Protein AF-A0A455UAI4-F1 (afdb_monomer_lite)

Sequence (162 aa):
MTAEPEFNENDAVVGQTVATFTASDEEDGVLTAGDGDVTFTPGTNDDGYYAFDGENVVLTQDGIDAINAGTELPPVSLTATDSAGLTADDSDTPSYVAQNDGPTIDVTAEPEFNENDAVVGQTVATFTASDEEDGVLTAGAGQVTFTPAATVTAITPSTART

Radius of gyration: 28.48 Å; chains: 1; bounding box: 74×32×87 Å

pLDDT: mean 89.89, std 13.19, range [41.56, 98.56]

Structure (mmCIF, N/CA/C/O backbone):
data_AF-A0A455UAI4-F1
#
_entry.id   AF-A0A455UAI4-F1
#
loop_
_atom_site.group_PDB
_atom_site.id
_atom_site.type_symbol
_atom_site.label_atom_id
_atom_site.label_alt_id
_atom_site.label_comp_id
_atom_site.label_asym_id
_atom_site.label_entity_id
_atom_site.label_seq_id
_atom_site.pdbx_PDB_ins_code
_a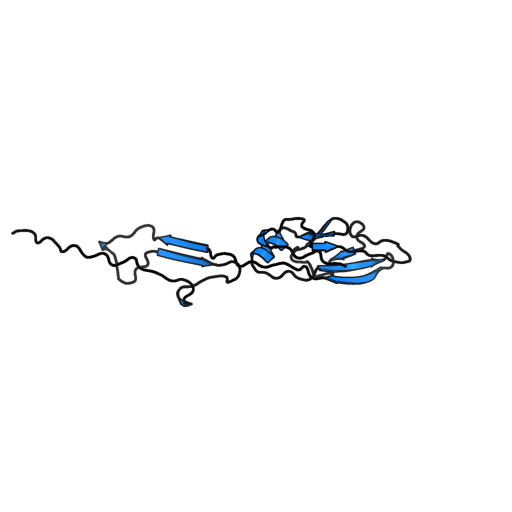tom_site.Cartn_x
_atom_site.Cartn_y
_atom_site.Cartn_z
_atom_site.occupancy
_atom_site.B_iso_or_equiv
_atom_site.auth_seq_id
_atom_site.auth_comp_id
_atom_site.auth_asym_id
_atom_site.auth_atom_id
_atom_site.pdbx_PDB_model_num
ATOM 1 N N . MET A 1 1 ? 9.894 10.307 -13.019 1.00 87.88 1 MET A N 1
ATOM 2 C CA . MET A 1 1 ? 8.694 9.643 -12.483 1.00 87.88 1 MET A CA 1
ATOM 3 C C . MET A 1 1 ? 7.647 10.704 -12.173 1.00 87.88 1 MET A C 1
ATOM 5 O O . MET A 1 1 ? 7.994 11.880 -12.088 1.00 87.88 1 MET A O 1
ATOM 9 N N . THR A 1 2 ? 6.370 10.345 -12.096 1.00 86.56 2 THR A N 1
ATOM 10 C CA . THR A 1 2 ? 5.304 11.278 -11.707 1.00 86.56 2 THR A CA 1
ATOM 11 C C . THR A 1 2 ? 4.250 10.544 -10.892 1.00 86.56 2 THR A C 1
ATOM 13 O O . THR A 1 2 ? 3.678 9.573 -11.381 1.00 86.56 2 THR A O 1
ATOM 16 N N . ALA A 1 3 ? 4.000 10.997 -9.665 1.00 81.81 3 ALA A N 1
ATOM 17 C CA . ALA A 1 3 ? 2.877 10.545 -8.855 1.00 81.81 3 ALA A CA 1
ATOM 18 C C . ALA A 1 3 ? 1.532 10.946 -9.488 1.00 81.81 3 ALA A C 1
ATOM 20 O O . ALA A 1 3 ? 1.376 12.038 -10.044 1.00 81.81 3 ALA A O 1
ATOM 21 N N . GLU A 1 4 ? 0.557 10.047 -9.387 1.00 86.25 4 GLU A N 1
ATOM 22 C CA . GLU A 1 4 ? -0.830 10.298 -9.778 1.00 86.25 4 GLU A CA 1
ATOM 23 C C . GLU A 1 4 ? -1.541 11.207 -8.753 1.00 86.25 4 GLU A C 1
ATOM 25 O O . GLU A 1 4 ? -1.037 11.408 -7.642 1.00 86.25 4 GLU A O 1
ATOM 30 N N . PRO A 1 5 ? -2.691 11.816 -9.108 1.00 81.81 5 PRO A N 1
ATOM 31 C CA . PRO A 1 5 ? -3.433 12.665 -8.188 1.00 81.81 5 PRO A CA 1
ATOM 32 C C . PRO A 1 5 ? -3.831 11.929 -6.907 1.00 81.81 5 PRO A C 1
ATOM 34 O O . PRO A 1 5 ? -4.023 10.715 -6.885 1.00 81.81 5 PRO A O 1
ATOM 37 N N . GLU A 1 6 ? -4.008 12.723 -5.855 1.00 89.19 6 GLU A N 1
ATOM 38 C CA . GLU A 1 6 ? -4.427 12.260 -4.538 1.00 89.19 6 GLU A CA 1
ATOM 39 C C . GLU A 1 6 ? -5.718 11.422 -4.605 1.00 89.19 6 GLU A C 1
ATOM 41 O O . GLU A 1 6 ? -6.703 11.831 -5.229 1.00 89.19 6 GLU A O 1
ATOM 46 N N . PHE A 1 7 ? -5.713 10.260 -3.945 1.00 89.62 7 PHE A N 1
ATOM 47 C CA . PHE A 1 7 ? -6.871 9.368 -3.812 1.00 89.62 7 PHE A CA 1
ATOM 48 C C . PHE A 1 7 ? -7.347 9.282 -2.353 1.00 89.62 7 PHE A C 1
ATOM 50 O O . PHE A 1 7 ? -6.638 9.679 -1.433 1.00 89.62 7 PHE A O 1
ATOM 57 N N . ASN A 1 8 ? -8.570 8.800 -2.129 1.00 91.00 8 ASN A N 1
ATOM 58 C CA . ASN A 1 8 ? -9.104 8.540 -0.790 1.00 91.00 8 ASN A CA 1
ATOM 59 C C . ASN A 1 8 ? -8.828 7.078 -0.414 1.00 91.00 8 ASN A C 1
ATOM 61 O O . ASN A 1 8 ? -9.096 6.203 -1.237 1.00 91.00 8 ASN A O 1
ATOM 65 N N . GLU A 1 9 ? -8.323 6.804 0.792 1.00 90.19 9 GLU A N 1
ATOM 66 C CA . GLU A 1 9 ? -8.020 5.427 1.221 1.00 90.19 9 GLU A CA 1
ATOM 67 C C . GLU A 1 9 ? -9.246 4.501 1.163 1.00 90.19 9 GLU A C 1
ATOM 69 O O . GLU A 1 9 ? -9.150 3.382 0.666 1.00 90.19 9 GLU A O 1
ATOM 74 N N . ASN A 1 10 ? -10.426 5.015 1.525 1.00 90.19 10 ASN A N 1
ATOM 75 C CA . ASN A 1 10 ? -11.680 4.261 1.540 1.00 90.19 10 ASN A CA 1
ATOM 76 C C . ASN A 1 10 ? -12.202 3.941 0.125 1.00 90.19 10 ASN A C 1
ATOM 78 O O . ASN A 1 10 ? -13.069 3.083 -0.045 1.00 90.19 10 ASN A O 1
ATOM 82 N N . ASP A 1 11 ? -11.670 4.621 -0.894 1.00 92.44 11 ASP A N 1
ATOM 83 C CA . ASP A 1 11 ? -11.966 4.375 -2.307 1.00 92.44 11 ASP A CA 1
ATOM 84 C C . ASP A 1 11 ? -10.827 3.615 -3.017 1.00 92.44 11 ASP A C 1
ATOM 86 O O . ASP A 1 11 ? -10.922 3.350 -4.220 1.00 92.44 11 ASP A O 1
ATOM 90 N N . ALA A 1 12 ? -9.742 3.274 -2.311 1.00 94.12 12 ALA A N 1
ATOM 91 C CA . ALA A 1 12 ? -8.600 2.590 -2.900 1.00 94.12 12 ALA A CA 1
ATOM 92 C C . ALA A 1 12 ? -8.981 1.177 -3.367 1.00 94.12 12 ALA A C 1
ATOM 94 O O . ALA A 1 12 ? -9.685 0.423 -2.694 1.00 94.12 12 ALA A O 1
ATOM 95 N N . VAL A 1 13 ? -8.494 0.799 -4.549 1.00 95.94 13 VAL A N 1
ATOM 96 C CA . VAL A 1 13 ? -8.774 -0.500 -5.169 1.00 95.94 13 VAL A CA 1
ATOM 97 C C . VAL A 1 13 ? -7.505 -1.114 -5.738 1.00 95.94 13 VAL A C 1
ATOM 99 O O . VAL A 1 13 ? -6.588 -0.408 -6.157 1.00 95.94 13 VAL A O 1
ATOM 102 N N . VAL A 1 14 ? -7.449 -2.448 -5.778 1.00 97.62 14 VAL A N 1
ATOM 103 C CA . VAL A 1 14 ? -6.302 -3.161 -6.358 1.00 97.62 14 VAL A CA 1
ATOM 104 C C . VAL A 1 14 ? -6.154 -2.763 -7.823 1.00 97.62 14 VAL A C 1
ATOM 106 O O . VAL A 1 14 ? -7.130 -2.773 -8.575 1.00 97.62 14 VAL A O 1
ATOM 109 N N . GLY A 1 15 ? -4.929 -2.435 -8.232 1.00 96.69 15 GLY A N 1
ATOM 110 C CA . GLY A 1 15 ? -4.647 -1.944 -9.578 1.00 96.69 15 GLY A CA 1
ATOM 111 C C . GLY A 1 15 ? -4.839 -0.434 -9.748 1.00 96.69 15 GLY A C 1
ATOM 112 O O . GLY A 1 15 ? -4.686 0.063 -10.859 1.00 96.69 15 GLY A O 1
ATOM 113 N N . GLN A 1 16 ? -5.156 0.312 -8.684 1.00 96.62 16 GLN A N 1
ATOM 114 C CA . GLN A 1 16 ? -5.174 1.774 -8.721 1.00 96.62 16 GLN A CA 1
ATOM 115 C C . GLN A 1 16 ? -3.778 2.305 -9.056 1.00 96.62 16 GLN A C 1
ATOM 117 O O . GLN A 1 16 ? -2.832 2.064 -8.307 1.00 96.62 16 GLN A O 1
ATOM 122 N N . THR A 1 17 ? -3.651 3.052 -10.153 1.00 96.19 17 THR A N 1
ATOM 123 C CA . THR A 1 17 ? -2.395 3.720 -10.509 1.00 96.19 17 THR A CA 1
ATOM 124 C C . THR A 1 17 ? -2.070 4.809 -9.497 1.00 96.19 17 THR A C 1
ATOM 126 O O . THR A 1 17 ? -2.918 5.655 -9.206 1.00 96.19 17 THR A O 1
ATOM 129 N N . VAL A 1 18 ? -0.840 4.776 -8.987 1.00 95.62 18 VAL A N 1
ATOM 130 C CA . VAL A 1 18 ? -0.297 5.738 -8.015 1.00 95.62 18 VAL A CA 1
ATOM 131 C C . VAL A 1 18 ? 0.921 6.491 -8.537 1.00 95.62 18 VAL A C 1
ATOM 133 O O . VAL A 1 18 ? 1.239 7.565 -8.032 1.00 95.62 18 VAL A O 1
ATOM 136 N N . ALA A 1 19 ? 1.588 5.966 -9.565 1.00 95.81 19 ALA A N 1
ATOM 137 C CA . ALA A 1 19 ? 2.632 6.680 -10.283 1.00 95.81 19 ALA A CA 1
ATOM 138 C C . ALA A 1 19 ? 2.771 6.172 -11.720 1.00 95.81 19 ALA A C 1
ATOM 140 O O . ALA A 1 19 ? 2.400 5.043 -12.042 1.00 95.81 19 ALA A O 1
ATOM 141 N N . THR A 1 20 ? 3.378 6.995 -12.567 1.00 96.19 20 THR A N 1
ATOM 142 C CA . THR A 1 20 ? 3.834 6.627 -13.909 1.00 96.19 20 THR A CA 1
ATOM 143 C C . THR A 1 20 ? 5.314 6.947 -14.075 1.00 96.19 20 THR A C 1
ATOM 145 O O . THR A 1 20 ? 5.872 7.826 -13.404 1.00 96.19 20 THR A O 1
ATOM 148 N N . PHE A 1 21 ? 5.986 6.224 -14.967 1.00 97.06 21 PHE A N 1
ATOM 149 C CA . PHE A 1 21 ? 7.397 6.458 -15.249 1.00 97.06 21 PHE A CA 1
ATOM 150 C C . PHE A 1 21 ? 7.716 6.393 -16.741 1.00 97.06 21 PHE A C 1
ATOM 152 O O . PHE A 1 21 ? 6.976 5.857 -17.558 1.00 97.06 21 PHE A O 1
ATOM 159 N N . THR A 1 22 ? 8.865 6.965 -17.084 1.00 97.31 22 THR A N 1
ATOM 160 C CA . THR A 1 22 ? 9.508 6.820 -18.388 1.00 97.31 22 THR A CA 1
ATOM 161 C C . THR A 1 22 ? 10.995 6.659 -18.139 1.00 97.31 22 THR A C 1
ATOM 163 O O . THR A 1 22 ? 11.551 7.418 -17.343 1.00 97.31 22 THR A O 1
ATOM 166 N N . ALA A 1 23 ? 11.638 5.731 -18.834 1.00 97.25 23 ALA A N 1
ATOM 167 C CA . ALA A 1 23 ? 13.080 5.554 -18.788 1.00 97.25 23 ALA A CA 1
ATOM 168 C C . ALA A 1 23 ? 13.616 5.389 -20.210 1.00 97.25 23 ALA A C 1
ATOM 170 O O . ALA A 1 23 ? 12.966 4.794 -21.074 1.00 97.25 23 ALA A O 1
ATOM 171 N N . SER A 1 24 ? 14.783 5.968 -20.466 1.00 97.50 24 SER A N 1
ATOM 172 C CA . SER A 1 24 ? 15.437 5.858 -21.761 1.00 97.50 24 SER A CA 1
ATOM 173 C C . SER A 1 24 ? 16.935 6.055 -21.645 1.00 97.50 24 SER A C 1
ATOM 175 O O . SER A 1 24 ? 17.382 6.856 -20.824 1.00 97.50 24 SER A O 1
ATOM 177 N N . ASP A 1 25 ? 17.657 5.418 -22.550 1.00 98.25 25 ASP A N 1
ATOM 178 C CA . ASP A 1 25 ? 19.087 5.575 -22.757 1.00 98.25 25 ASP A CA 1
ATOM 179 C C . ASP A 1 25 ? 19.386 5.904 -24.237 1.00 98.25 25 ASP A C 1
ATOM 181 O O . ASP A 1 25 ? 18.597 5.569 -25.127 1.00 98.25 25 ASP A O 1
ATOM 185 N N . GLU A 1 26 ? 20.483 6.620 -24.520 1.00 97.25 26 GLU A N 1
ATOM 186 C CA . GLU A 1 26 ? 20.825 7.041 -25.891 1.00 97.25 26 GLU A CA 1
ATOM 187 C C . GLU A 1 26 ? 21.188 5.852 -26.799 1.00 97.25 26 GLU A C 1
ATOM 189 O O . GLU A 1 26 ? 20.906 5.895 -28.004 1.00 97.25 26 GLU A O 1
ATOM 194 N N . GLU A 1 27 ? 21.770 4.789 -26.239 1.00 97.62 27 GLU A N 1
ATOM 195 C CA . GLU A 1 27 ? 22.191 3.590 -26.958 1.00 97.62 27 GLU A CA 1
ATOM 196 C C . GLU A 1 27 ? 21.098 2.514 -27.022 1.00 97.62 27 GLU A C 1
ATOM 198 O O . GLU A 1 27 ? 20.977 1.838 -28.051 1.00 97.62 27 GLU A O 1
ATOM 203 N N . ASP A 1 28 ? 20.287 2.380 -25.969 1.00 96.81 28 ASP A N 1
ATOM 204 C CA . ASP A 1 28 ? 19.265 1.325 -25.866 1.00 96.81 28 ASP A CA 1
ATOM 205 C C . ASP A 1 28 ? 17.845 1.789 -26.236 1.00 96.81 28 ASP A C 1
ATOM 207 O O . ASP A 1 28 ? 16.977 0.979 -26.573 1.00 96.81 28 ASP A O 1
ATOM 211 N N . GLY A 1 29 ? 17.592 3.099 -26.258 1.00 96.88 29 GLY A N 1
ATOM 212 C CA . GLY A 1 29 ? 16.267 3.647 -26.523 1.00 96.88 29 GLY A CA 1
ATOM 213 C C . GLY A 1 29 ? 15.380 3.625 -25.279 1.00 96.88 29 GLY A C 1
ATOM 214 O O . GLY A 1 29 ? 15.779 4.121 -24.236 1.00 96.88 29 GLY A O 1
ATOM 215 N N . VAL A 1 30 ? 14.137 3.146 -25.393 1.00 97.69 30 VAL A N 1
ATOM 216 C CA . VAL A 1 30 ? 13.185 3.117 -24.263 1.00 97.69 30 VAL A CA 1
ATOM 217 C C . VAL A 1 30 ? 13.454 1.889 -23.401 1.00 97.69 30 VAL A C 1
ATOM 219 O O . VAL A 1 30 ? 13.476 0.782 -23.927 1.00 97.69 30 VAL A O 1
ATOM 222 N N . LEU A 1 31 ? 13.586 2.099 -22.093 1.00 97.94 31 LEU A N 1
ATOM 223 C CA . LEU A 1 31 ? 13.756 1.050 -21.090 1.00 97.94 31 LEU A CA 1
ATOM 224 C C . LEU A 1 31 ? 12.404 0.765 -20.426 1.00 97.94 31 LEU A C 1
ATOM 226 O O . LEU A 1 31 ? 11.709 1.706 -20.025 1.00 97.94 31 LEU A O 1
ATOM 230 N N . THR A 1 32 ? 12.019 -0.509 -20.304 1.00 97.94 32 THR A N 1
ATOM 231 C CA . THR A 1 32 ? 10.689 -0.892 -19.792 1.00 97.94 32 THR A CA 1
ATOM 232 C C . THR A 1 32 ? 10.767 -1.825 -18.585 1.00 97.94 32 THR A C 1
ATOM 234 O O . THR A 1 32 ? 11.728 -2.571 -18.398 1.00 97.94 32 THR A O 1
ATOM 237 N N . ALA A 1 33 ? 9.717 -1.826 -17.758 1.00 97.44 33 ALA A N 1
ATOM 238 C CA . ALA A 1 33 ? 9.583 -2.832 -16.702 1.00 97.44 33 ALA A CA 1
ATOM 239 C C . ALA A 1 33 ? 9.304 -4.235 -17.273 1.00 97.44 33 ALA A C 1
ATOM 241 O O . ALA A 1 33 ? 9.708 -5.236 -16.686 1.00 97.44 33 ALA A O 1
ATOM 242 N N . GLY A 1 34 ? 8.635 -4.319 -18.431 1.00 96.88 34 GLY A N 1
ATOM 243 C CA . GLY A 1 34 ? 8.311 -5.589 -19.088 1.00 96.88 34 GLY A CA 1
ATOM 244 C C . GLY A 1 34 ? 9.542 -6.346 -19.593 1.00 96.88 34 GLY A C 1
ATOM 245 O O . GLY A 1 34 ? 9.562 -7.576 -19.538 1.00 96.88 34 GLY A O 1
ATOM 246 N N . ASP A 1 35 ? 10.568 -5.614 -20.029 1.00 96.81 35 ASP A N 1
ATOM 247 C CA . ASP A 1 35 ? 11.852 -6.170 -20.469 1.00 96.81 35 ASP A CA 1
ATOM 248 C C . ASP A 1 35 ? 12.835 -6.390 -19.301 1.00 96.81 35 ASP A C 1
ATOM 250 O O . ASP A 1 35 ? 13.844 -7.079 -19.451 1.00 96.81 35 ASP A O 1
ATOM 254 N N . GLY A 1 36 ? 12.496 -5.894 -18.105 1.00 96.94 36 GLY A N 1
ATOM 255 C CA . GLY A 1 36 ? 13.306 -6.019 -16.892 1.00 96.94 36 GLY A CA 1
ATOM 256 C C . GLY A 1 36 ? 14.383 -4.943 -16.739 1.00 96.94 36 GLY A C 1
ATOM 257 O O . GLY A 1 36 ? 15.194 -5.042 -15.820 1.00 96.94 36 GLY A O 1
ATOM 258 N N . ASP A 1 37 ? 14.376 -3.922 -17.597 1.00 98.00 37 ASP A N 1
ATOM 259 C CA . ASP A 1 37 ? 15.319 -2.803 -17.541 1.00 98.00 37 ASP A CA 1
ATOM 260 C C . ASP A 1 37 ? 14.991 -1.856 -16.383 1.00 98.00 37 ASP A C 1
ATOM 262 O O . ASP A 1 37 ? 15.883 -1.236 -15.812 1.00 98.00 37 ASP A O 1
ATOM 266 N N . VAL A 1 38 ? 13.709 -1.745 -16.017 1.00 98.38 38 VAL A N 1
ATOM 267 C CA . VAL A 1 38 ? 13.242 -0.949 -14.875 1.00 98.38 38 VAL A CA 1
ATOM 268 C C . VAL A 1 38 ? 12.697 -1.865 -13.788 1.00 98.38 38 VAL A C 1
ATOM 270 O O . VAL A 1 38 ? 11.766 -2.637 -14.013 1.00 98.38 38 VAL A O 1
ATOM 273 N N . THR A 1 39 ? 13.245 -1.753 -12.582 1.00 98.44 39 THR A N 1
ATOM 274 C CA . THR A 1 39 ? 12.821 -2.528 -11.411 1.00 98.44 39 THR A CA 1
ATOM 275 C C . THR A 1 39 ? 12.526 -1.614 -10.232 1.00 98.44 39 THR A C 1
ATOM 277 O O . THR A 1 39 ? 13.011 -0.486 -10.181 1.00 98.44 39 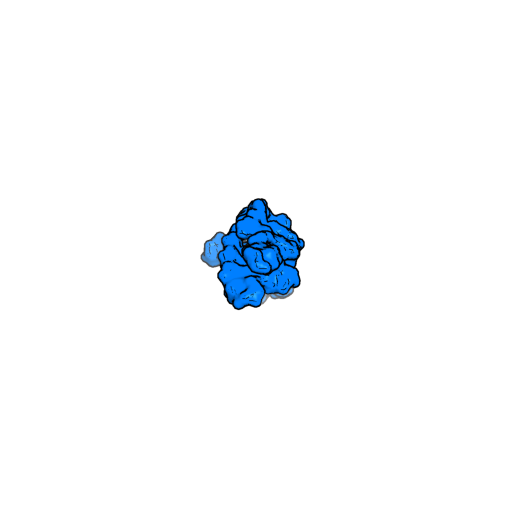THR A O 1
ATOM 280 N N . PHE A 1 40 ? 11.796 -2.105 -9.228 1.00 98.44 40 PHE A N 1
ATOM 281 C CA . PHE A 1 40 ? 11.824 -1.454 -7.918 1.00 98.44 40 PHE A CA 1
ATOM 282 C C . PHE A 1 40 ? 13.257 -1.457 -7.381 1.00 98.44 40 PHE A C 1
ATOM 284 O O . PHE A 1 40 ? 13.965 -2.464 -7.497 1.00 98.44 40 PHE A O 1
ATOM 291 N N . THR A 1 41 ? 13.690 -0.342 -6.799 1.00 98.25 41 THR A N 1
ATOM 292 C CA . THR A 1 41 ? 15.004 -0.258 -6.161 1.00 98.25 41 THR A CA 1
ATOM 293 C C . THR A 1 41 ? 15.080 -1.307 -5.040 1.00 98.25 41 THR A C 1
ATOM 295 O O . THR A 1 41 ? 14.133 -1.418 -4.250 1.00 98.25 41 THR A O 1
ATOM 298 N N . PRO A 1 42 ? 16.165 -2.097 -4.926 1.00 97.69 42 PRO A N 1
ATOM 299 C CA . PRO A 1 42 ? 16.246 -3.171 -3.936 1.00 97.69 42 PRO A CA 1
ATOM 300 C C . PRO A 1 42 ? 15.954 -2.695 -2.506 1.00 97.69 42 PRO A C 1
ATOM 302 O O . PRO A 1 42 ? 16.546 -1.719 -2.046 1.00 97.69 42 PRO A O 1
ATOM 305 N N . GLY A 1 43 ? 15.063 -3.393 -1.794 1.00 97.50 43 GLY A N 1
ATOM 306 C CA . GLY A 1 43 ? 14.696 -3.067 -0.413 1.00 97.50 43 GLY A CA 1
ATOM 307 C C . GLY A 1 43 ? 13.616 -1.993 -0.252 1.00 97.50 43 GLY A C 1
ATOM 308 O O . GLY A 1 43 ? 13.271 -1.660 0.877 1.00 97.50 43 GLY A O 1
ATOM 309 N N . THR A 1 44 ? 13.095 -1.421 -1.344 1.00 97.31 44 THR A N 1
ATOM 310 C CA . THR A 1 44 ? 12.112 -0.316 -1.275 1.00 97.31 44 THR A CA 1
ATOM 311 C C . THR A 1 44 ? 10.658 -0.758 -1.431 1.00 97.31 44 THR A C 1
ATOM 313 O O . THR A 1 44 ? 9.752 0.012 -1.133 1.00 97.31 44 THR A O 1
ATOM 316 N N . ASN A 1 45 ? 10.427 -2.002 -1.856 1.00 97.75 45 ASN A N 1
ATOM 317 C CA . ASN A 1 45 ? 9.095 -2.586 -2.036 1.00 97.75 45 ASN A CA 1
ATOM 318 C C . ASN A 1 45 ? 9.059 -4.053 -1.557 1.00 97.75 45 ASN A C 1
ATOM 320 O O . ASN A 1 45 ? 8.384 -4.893 -2.146 1.00 97.75 45 ASN A O 1
ATOM 324 N N . ASP A 1 46 ? 9.829 -4.382 -0.514 1.00 97.69 46 ASP A N 1
ATOM 325 C CA . ASP A 1 46 ? 9.910 -5.749 0.031 1.00 97.69 46 ASP A CA 1
ATOM 326 C C . ASP A 1 46 ? 8.575 -6.207 0.647 1.00 97.69 46 ASP A C 1
ATOM 328 O O . ASP A 1 46 ? 8.253 -7.394 0.597 1.00 97.69 46 ASP A O 1
ATOM 332 N N . ASP A 1 47 ? 7.789 -5.258 1.168 1.00 97.56 47 ASP A N 1
ATOM 333 C CA . ASP A 1 47 ? 6.440 -5.487 1.701 1.00 97.56 47 ASP A CA 1
ATOM 334 C C . ASP A 1 47 ? 5.383 -5.668 0.593 1.00 97.56 47 ASP A C 1
ATOM 336 O O . ASP A 1 47 ? 4.261 -6.076 0.871 1.00 97.56 47 ASP A O 1
ATOM 340 N N . GLY A 1 48 ? 5.729 -5.388 -0.671 1.00 97.88 48 GLY A N 1
ATOM 341 C CA . GLY A 1 48 ? 4.865 -5.665 -1.818 1.00 97.88 48 GLY A CA 1
ATOM 342 C C . GLY A 1 48 ? 3.691 -4.704 -2.013 1.00 97.88 48 GLY A C 1
ATOM 343 O O . GLY A 1 48 ? 2.732 -5.076 -2.685 1.00 97.88 48 GLY A O 1
ATOM 344 N N . TYR A 1 49 ? 3.746 -3.475 -1.490 1.00 98.06 49 TYR A N 1
ATOM 345 C CA . TYR A 1 49 ? 2.672 -2.475 -1.630 1.00 98.06 49 TYR A CA 1
ATOM 346 C C . TYR A 1 49 ? 2.389 -2.057 -3.078 1.00 98.06 49 TYR A C 1
ATOM 348 O O . TYR A 1 49 ? 1.279 -1.628 -3.405 1.00 98.06 49 TYR A O 1
ATOM 356 N N . TYR A 1 50 ? 3.386 -2.202 -3.950 1.00 98.25 50 TYR A N 1
ATOM 357 C CA . TYR A 1 50 ? 3.323 -1.762 -5.337 1.00 98.25 50 TYR A CA 1
ATOM 358 C C . TYR A 1 50 ? 3.582 -2.890 -6.331 1.00 98.25 50 TYR A C 1
ATOM 360 O O . TYR A 1 50 ? 4.372 -3.803 -6.080 1.00 98.25 50 TYR A O 1
ATOM 368 N N . ALA A 1 51 ? 2.971 -2.782 -7.508 1.00 98.38 51 ALA A N 1
ATOM 369 C CA . ALA A 1 51 ? 3.239 -3.637 -8.659 1.00 98.38 51 ALA A CA 1
ATOM 370 C C . ALA A 1 51 ? 3.353 -2.808 -9.945 1.00 98.38 51 ALA A C 1
ATOM 372 O O . ALA A 1 51 ? 2.850 -1.688 -10.017 1.00 98.38 51 ALA A O 1
ATOM 373 N N . PHE A 1 52 ? 4.000 -3.368 -10.967 1.00 98.38 52 PHE A N 1
ATOM 374 C CA . PHE A 1 52 ? 4.001 -2.784 -12.308 1.00 98.38 52 PHE A CA 1
ATOM 375 C C . PHE A 1 52 ? 2.759 -3.214 -13.097 1.00 98.38 52 PHE A C 1
ATOM 377 O O . PHE A 1 52 ? 2.405 -4.394 -13.102 1.00 98.38 52 PHE A O 1
ATOM 384 N N . ASP A 1 53 ? 2.158 -2.270 -13.821 1.00 98.00 53 ASP A N 1
ATOM 385 C CA . ASP A 1 53 ? 1.172 -2.505 -14.882 1.00 98.00 53 ASP A CA 1
ATOM 386 C C . ASP A 1 53 ? 1.601 -1.731 -16.139 1.00 98.00 53 ASP A C 1
ATOM 388 O O . ASP A 1 53 ? 1.208 -0.584 -16.371 1.00 98.00 53 ASP A O 1
ATOM 392 N N . GLY A 1 54 ? 2.516 -2.333 -16.907 1.00 96.62 54 GLY A N 1
ATOM 393 C CA . GLY A 1 54 ? 3.270 -1.624 -17.945 1.00 96.62 54 GLY A CA 1
ATOM 394 C C . GLY A 1 54 ? 4.178 -0.556 -17.329 1.00 96.62 54 GLY A C 1
ATOM 395 O O . GLY A 1 54 ? 4.922 -0.837 -16.391 1.00 96.62 54 GLY A O 1
ATOM 396 N N . GLU A 1 55 ? 4.096 0.673 -17.838 1.00 96.00 55 GLU A N 1
ATOM 397 C CA . GLU A 1 55 ? 4.821 1.847 -17.326 1.00 96.00 55 GLU A CA 1
ATOM 398 C C . GLU A 1 55 ? 4.092 2.570 -16.174 1.00 96.00 55 GLU A C 1
ATOM 400 O O . GLU A 1 55 ? 4.476 3.667 -15.753 1.00 96.00 55 GLU A O 1
ATOM 405 N N . ASN A 1 56 ? 3.032 1.950 -15.651 1.00 97.19 56 ASN A N 1
ATOM 406 C CA . ASN A 1 56 ? 2.335 2.391 -14.452 1.00 97.19 56 ASN A CA 1
ATOM 407 C C . ASN A 1 56 ? 2.824 1.606 -13.233 1.00 97.19 56 ASN A C 1
ATOM 409 O O . ASN A 1 56 ? 3.135 0.416 -13.316 1.00 97.19 56 ASN A O 1
ATOM 413 N N . VAL A 1 57 ? 2.801 2.263 -12.080 1.00 97.94 57 VAL A N 1
ATOM 414 C CA . VAL A 1 57 ? 2.915 1.629 -10.769 1.00 97.94 57 VAL A CA 1
ATOM 415 C C . VAL A 1 57 ? 1.550 1.681 -10.103 1.00 97.94 57 VAL A C 1
ATOM 417 O O . VAL A 1 57 ? 0.942 2.750 -9.996 1.00 97.94 57 VAL A O 1
ATOM 420 N N . VAL A 1 58 ? 1.064 0.520 -9.675 1.00 97.69 58 VAL A N 1
ATOM 421 C CA . VAL A 1 58 ? -0.278 0.336 -9.120 1.00 97.69 58 VAL A CA 1
ATOM 422 C C . VAL A 1 58 ? -0.232 -0.207 -7.695 1.00 97.69 58 VAL A C 1
ATOM 424 O O . VAL A 1 58 ? 0.712 -0.908 -7.327 1.00 97.69 58 VAL A O 1
ATOM 427 N N . LEU A 1 59 ? -1.269 0.084 -6.907 1.00 97.50 59 LEU A N 1
ATOM 428 C CA . LEU A 1 59 ? -1.454 -0.501 -5.577 1.00 97.50 59 LEU A CA 1
ATOM 429 C C . LEU A 1 59 ? -1.798 -1.988 -5.653 1.00 97.50 59 LEU A C 1
ATOM 431 O O . LEU A 1 59 ? -2.633 -2.421 -6.457 1.00 97.50 59 LEU A O 1
ATOM 435 N N . THR A 1 60 ? -1.184 -2.759 -4.763 1.00 98.38 60 THR A N 1
ATOM 436 C CA . THR A 1 60 ? -1.544 -4.152 -4.491 1.00 98.38 60 THR A CA 1
ATOM 437 C C . THR A 1 60 ? -2.575 -4.237 -3.364 1.00 98.38 60 THR A C 1
ATOM 439 O O . THR A 1 60 ? -2.965 -3.226 -2.782 1.00 98.38 60 THR A O 1
ATOM 442 N N . GLN A 1 61 ? -3.019 -5.454 -3.039 1.00 98.06 61 GLN A N 1
ATOM 443 C CA . GLN A 1 61 ? -3.851 -5.662 -1.854 1.00 98.06 61 GLN A CA 1
ATOM 444 C C . GLN A 1 61 ? -3.093 -5.304 -0.569 1.00 98.06 61 GLN A C 1
ATOM 446 O O . GLN A 1 61 ? -3.659 -4.629 0.277 1.00 98.06 61 GLN A O 1
ATOM 451 N N . ASP A 1 62 ? -1.813 -5.673 -0.460 1.00 98.06 62 ASP A N 1
ATOM 452 C CA . ASP A 1 62 ? -1.005 -5.371 0.727 1.00 98.06 62 ASP A CA 1
ATOM 453 C C . ASP A 1 62 ? -0.845 -3.854 0.924 1.00 98.06 62 ASP A C 1
ATOM 455 O O . ASP A 1 62 ? -0.880 -3.365 2.049 1.00 98.06 62 ASP A O 1
ATOM 459 N N . GLY A 1 63 ? -0.728 -3.086 -0.169 1.00 96.75 63 GLY A N 1
ATOM 460 C CA . GLY A 1 63 ? -0.690 -1.620 -0.106 1.00 96.75 63 GLY A CA 1
ATOM 461 C C . GLY A 1 63 ? -2.003 -1.006 0.384 1.00 96.75 63 GLY A C 1
ATOM 462 O O . GLY A 1 63 ? -1.986 -0.029 1.126 1.00 96.75 63 GLY A O 1
ATOM 463 N N . ILE A 1 64 ? -3.139 -1.594 0.004 1.00 96.00 64 ILE A N 1
ATOM 464 C CA . ILE A 1 64 ? -4.469 -1.166 0.464 1.00 96.00 64 ILE A CA 1
ATOM 465 C C . ILE A 1 64 ? -4.673 -1.522 1.934 1.00 96.00 64 ILE A C 1
ATOM 467 O O . ILE A 1 64 ? -5.142 -0.698 2.712 1.00 96.00 64 ILE A O 1
ATOM 471 N N . ASP A 1 65 ? -4.291 -2.734 2.325 1.00 94.44 65 ASP A N 1
ATOM 472 C CA . ASP A 1 65 ? -4.382 -3.182 3.711 1.00 94.44 65 ASP A CA 1
ATOM 473 C C . ASP A 1 65 ? -3.489 -2.323 4.622 1.00 94.44 65 ASP A C 1
ATOM 475 O O . ASP A 1 65 ? -3.868 -2.047 5.756 1.00 94.44 65 ASP A O 1
ATOM 479 N N . ALA A 1 66 ? -2.341 -1.851 4.121 1.00 93.12 66 ALA A N 1
ATOM 480 C CA . ALA A 1 66 ? -1.463 -0.940 4.846 1.00 93.12 66 ALA A CA 1
ATOM 481 C C . ALA A 1 66 ? -2.130 0.416 5.122 1.00 93.12 66 ALA A C 1
ATOM 483 O O . ALA A 1 66 ? -2.198 0.825 6.281 1.00 93.12 66 ALA A O 1
ATOM 484 N N . ILE A 1 67 ? -2.655 1.099 4.096 1.00 93.56 67 ILE A N 1
ATOM 485 C CA . ILE A 1 67 ? -3.300 2.410 4.297 1.00 93.56 67 ILE A CA 1
ATOM 486 C C . ILE A 1 67 ? -4.563 2.305 5.155 1.00 93.56 67 ILE A C 1
ATOM 488 O O . ILE A 1 67 ? -4.737 3.130 6.041 1.00 93.56 67 ILE A O 1
ATOM 492 N N . ASN A 1 68 ? -5.361 1.244 4.983 1.00 90.88 68 ASN A N 1
ATOM 493 C CA . ASN A 1 68 ? -6.544 0.974 5.812 1.00 90.88 68 ASN A CA 1
ATOM 494 C C . ASN A 1 68 ? -6.194 0.565 7.253 1.00 90.88 68 ASN A C 1
ATOM 496 O O . ASN A 1 68 ? -7.080 0.433 8.086 1.00 90.88 68 ASN A O 1
ATOM 500 N N . ALA A 1 69 ? -4.921 0.295 7.542 1.00 89.81 69 ALA A N 1
ATOM 501 C CA . ALA A 1 69 ? -4.407 0.070 8.889 1.00 89.81 69 ALA A CA 1
ATOM 502 C C . ALA A 1 69 ? -3.653 1.303 9.425 1.00 89.81 69 ALA A C 1
ATOM 504 O O . ALA A 1 69 ? -2.798 1.171 10.304 1.00 89.81 69 ALA A O 1
ATOM 505 N N . GLY A 1 70 ? -3.861 2.479 8.822 1.00 88.75 70 GLY A N 1
ATOM 506 C CA . GLY A 1 70 ? -3.180 3.723 9.181 1.00 88.75 70 GLY A CA 1
ATOM 507 C C . GLY A 1 70 ? -1.675 3.742 8.879 1.00 88.75 70 GLY A C 1
ATOM 508 O O . GLY A 1 70 ? -0.955 4.617 9.366 1.00 88.75 70 GLY A O 1
ATOM 509 N N . THR A 1 71 ? -1.158 2.785 8.100 1.00 90.31 71 THR A N 1
ATOM 510 C CA . THR A 1 71 ? 0.263 2.738 7.735 1.00 90.31 71 THR A CA 1
ATOM 511 C C . THR A 1 71 ? 0.541 3.679 6.570 1.00 90.31 71 THR A C 1
ATOM 513 O O . THR A 1 71 ? -0.077 3.584 5.512 1.00 90.31 71 THR A O 1
ATOM 516 N N . GLU A 1 72 ? 1.519 4.566 6.749 1.00 91.12 72 GLU A N 1
ATOM 517 C CA . GLU A 1 72 ? 1.986 5.449 5.682 1.00 91.12 72 GLU A CA 1
ATOM 518 C C . GLU A 1 72 ? 2.745 4.651 4.615 1.00 91.12 72 GLU A C 1
ATOM 520 O O . GLU A 1 72 ? 3.683 3.906 4.916 1.00 91.12 72 GLU A O 1
ATOM 525 N N . LEU A 1 73 ? 2.349 4.826 3.355 1.00 93.69 73 LEU A N 1
ATOM 526 C CA . LEU A 1 73 ? 3.013 4.177 2.233 1.00 93.69 73 LEU A CA 1
ATOM 527 C C . LEU A 1 73 ? 4.434 4.734 2.012 1.00 93.69 73 LEU A C 1
ATOM 529 O O . LEU A 1 73 ? 4.627 5.953 1.995 1.00 93.69 73 LEU A O 1
ATOM 533 N N . PRO A 1 74 ? 5.442 3.873 1.772 1.00 95.38 74 PRO A N 1
ATOM 534 C CA . PRO A 1 74 ? 6.786 4.320 1.425 1.00 95.38 74 PRO A CA 1
ATOM 535 C C . PRO A 1 74 ? 6.820 4.931 0.014 1.00 95.38 74 PRO A C 1
ATOM 537 O O . PRO A 1 74 ? 5.935 4.656 -0.799 1.00 95.38 74 PRO A O 1
ATOM 540 N N . PRO A 1 75 ? 7.854 5.718 -0.334 1.00 95.62 75 PRO A N 1
ATOM 541 C CA . PRO A 1 75 ? 8.026 6.202 -1.698 1.00 95.62 75 PRO A CA 1
ATOM 542 C C . PRO A 1 75 ? 8.147 5.035 -2.682 1.00 95.62 75 PRO A C 1
ATOM 544 O O . PRO A 1 75 ? 8.798 4.027 -2.403 1.00 95.62 75 PRO A O 1
ATOM 547 N N . VAL A 1 76 ? 7.584 5.205 -3.872 1.00 97.56 76 VAL A N 1
ATOM 548 C CA . VAL A 1 76 ? 7.871 4.323 -4.999 1.00 97.56 76 VAL A CA 1
ATOM 549 C C . VAL A 1 76 ? 9.257 4.705 -5.519 1.00 97.56 76 VAL A C 1
ATOM 551 O O . VAL A 1 76 ? 9.453 5.814 -6.010 1.00 97.56 76 VAL A O 1
ATOM 554 N N . SER A 1 77 ? 10.226 3.798 -5.394 1.00 97.94 77 SER A N 1
ATOM 555 C CA . SER A 1 77 ? 11.607 3.988 -5.855 1.00 97.94 77 SER A CA 1
ATOM 556 C C . SER A 1 77 ? 11.923 2.992 -6.959 1.00 97.94 77 SER A C 1
ATOM 558 O O . SER A 1 77 ? 11.750 1.784 -6.774 1.00 97.94 77 SER A O 1
ATOM 560 N N . LEU A 1 78 ? 12.384 3.493 -8.102 1.00 98.44 78 LEU A N 1
ATOM 561 C CA . LEU A 1 78 ? 12.690 2.699 -9.285 1.00 98.44 78 LEU A CA 1
ATOM 562 C C . LEU A 1 78 ? 14.162 2.848 -9.673 1.00 98.44 78 LEU A C 1
ATOM 564 O O . LEU A 1 78 ? 14.735 3.932 -9.582 1.00 98.44 78 LEU A O 1
ATOM 568 N N . THR A 1 79 ? 14.738 1.760 -10.172 1.00 98.56 79 THR A N 1
ATOM 569 C CA . THR A 1 79 ? 16.079 1.703 -10.757 1.00 98.56 79 THR A CA 1
ATOM 570 C C . THR A 1 79 ? 15.947 1.263 -12.211 1.00 98.56 79 THR A C 1
ATOM 572 O O . THR A 1 79 ? 15.414 0.188 -12.484 1.00 98.56 79 THR A O 1
ATOM 575 N N . ALA A 1 80 ? 16.432 2.083 -13.140 1.00 98.44 80 ALA A N 1
ATOM 576 C CA . ALA A 1 80 ? 16.600 1.727 -14.543 1.00 98.44 80 ALA A CA 1
ATOM 577 C C . ALA A 1 80 ? 18.037 1.248 -14.785 1.00 98.44 80 ALA A C 1
ATOM 579 O O . ALA A 1 80 ? 18.973 1.853 -14.261 1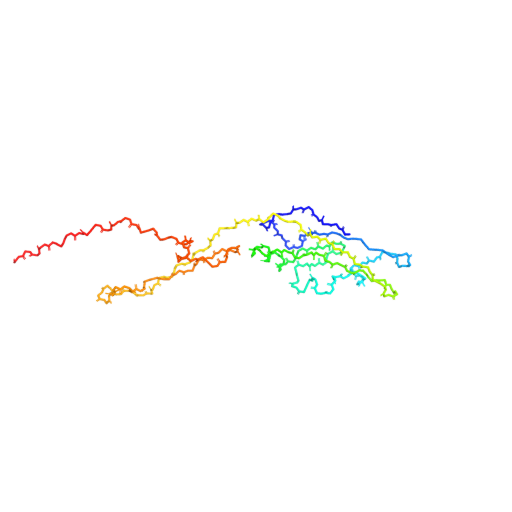.00 98.44 80 ALA A O 1
ATOM 580 N N . THR A 1 81 ? 18.213 0.188 -15.570 1.00 98.50 81 THR A N 1
ATOM 581 C CA . THR A 1 81 ? 19.503 -0.417 -15.915 1.00 98.50 81 THR A CA 1
ATOM 582 C C . THR A 1 81 ? 19.625 -0.530 -17.431 1.00 98.50 81 THR A C 1
ATOM 584 O O . THR A 1 81 ? 18.737 -1.084 -18.070 1.00 98.50 81 THR A O 1
ATOM 587 N N . ASP A 1 82 ? 20.714 -0.015 -17.997 1.00 98.12 82 ASP A N 1
ATOM 588 C CA . ASP A 1 82 ? 21.011 -0.132 -19.429 1.00 98.12 82 ASP A CA 1
ATOM 589 C C . ASP A 1 82 ? 21.634 -1.505 -19.778 1.00 98.12 82 ASP A C 1
ATOM 591 O O . ASP A 1 82 ? 21.993 -2.309 -18.906 1.00 98.12 82 ASP A O 1
ATOM 595 N N . SER A 1 83 ? 21.814 -1.788 -21.070 1.00 97.06 83 SER A N 1
ATOM 596 C CA . SER A 1 83 ? 22.397 -3.047 -21.551 1.00 97.06 83 SER A CA 1
ATOM 597 C C . SER A 1 83 ? 23.884 -3.215 -21.199 1.00 97.06 83 SER A C 1
ATOM 599 O O . SER A 1 83 ? 24.416 -4.334 -21.233 1.00 97.06 83 SER A O 1
ATOM 601 N N . ALA A 1 84 ? 24.564 -2.128 -20.824 1.00 97.50 84 ALA A N 1
ATOM 602 C CA . ALA A 1 84 ? 25.934 -2.115 -20.320 1.00 97.50 84 ALA A CA 1
ATOM 603 C C . ALA A 1 84 ? 26.019 -2.286 -18.786 1.00 97.50 84 ALA A C 1
ATOM 605 O O . ALA A 1 84 ? 27.122 -2.445 -18.249 1.00 97.50 84 ALA A O 1
ATOM 606 N N . GLY A 1 85 ? 24.880 -2.314 -18.088 1.00 96.62 85 GLY A N 1
ATOM 607 C CA . GLY A 1 85 ? 24.763 -2.446 -16.639 1.00 96.62 85 GLY A CA 1
ATOM 608 C C . GLY A 1 85 ? 24.955 -1.142 -15.856 1.00 96.62 85 GLY A C 1
ATOM 609 O O . GLY A 1 85 ? 25.208 -1.202 -14.649 1.00 96.62 85 GLY A O 1
ATOM 610 N N . LEU A 1 86 ? 24.890 0.024 -16.502 1.00 98.12 86 LEU A N 1
ATOM 611 C CA . LEU A 1 86 ? 24.817 1.310 -15.810 1.00 98.12 86 LEU A CA 1
ATOM 612 C C . LEU A 1 86 ? 23.396 1.548 -15.315 1.00 98.12 86 LEU A C 1
ATOM 614 O O . LEU A 1 86 ? 22.433 1.060 -15.894 1.00 98.12 86 LEU A O 1
ATOM 618 N N . THR A 1 87 ? 23.280 2.286 -14.215 1.00 98.12 87 THR A N 1
ATOM 619 C CA . THR A 1 87 ? 22.009 2.476 -13.517 1.00 98.12 87 THR A CA 1
ATOM 620 C C . THR A 1 87 ? 21.689 3.945 -13.301 1.00 98.12 87 THR A C 1
ATOM 622 O O . THR A 1 87 ? 22.587 4.779 -13.147 1.00 98.12 87 THR A O 1
ATOM 625 N N . ALA A 1 88 ? 20.394 4.242 -13.272 1.00 98.00 88 ALA A N 1
ATOM 626 C CA . ALA A 1 88 ? 19.836 5.506 -12.820 1.00 98.00 88 ALA A CA 1
ATOM 627 C C . ALA A 1 88 ? 18.634 5.232 -11.911 1.00 98.00 88 ALA A C 1
ATOM 629 O O . ALA A 1 88 ? 17.867 4.304 -12.162 1.00 98.00 88 ALA A O 1
ATOM 630 N N . ASP A 1 89 ? 18.458 6.057 -10.885 1.00 97.25 89 ASP A N 1
ATOM 631 C CA . ASP A 1 89 ? 17.387 5.909 -9.903 1.00 97.25 89 ASP A CA 1
ATOM 632 C C . ASP A 1 89 ? 16.489 7.148 -9.898 1.00 97.25 89 ASP A C 1
ATOM 634 O O . ASP A 1 89 ? 16.968 8.276 -10.053 1.00 97.25 89 ASP A O 1
ATOM 638 N N . ASP A 1 90 ? 15.193 6.938 -9.692 1.00 97.94 90 ASP A N 1
ATOM 639 C CA . ASP A 1 90 ? 14.215 8.002 -9.470 1.00 97.94 90 ASP A CA 1
ATOM 640 C C . ASP A 1 90 ? 13.126 7.516 -8.508 1.00 97.94 90 ASP A C 1
ATOM 642 O O . ASP A 1 90 ? 12.832 6.321 -8.429 1.00 97.94 90 ASP A O 1
ATOM 646 N N . SER A 1 91 ? 12.528 8.439 -7.761 1.00 96.75 91 SER A N 1
ATOM 647 C CA . SER A 1 91 ? 11.515 8.102 -6.763 1.00 96.75 91 SER A CA 1
ATOM 648 C C . SER A 1 91 ? 10.477 9.199 -6.616 1.00 96.75 91 SER A C 1
ATOM 650 O O . SER A 1 91 ? 10.817 10.380 -6.671 1.00 96.75 91 SER A O 1
ATOM 652 N N . ASP A 1 92 ? 9.244 8.808 -6.321 1.00 95.38 92 ASP A N 1
ATOM 653 C CA . ASP A 1 92 ? 8.154 9.717 -5.967 1.00 95.38 92 ASP A CA 1
ATOM 654 C C . ASP A 1 92 ? 7.264 9.081 -4.893 1.00 95.38 92 ASP A C 1
ATO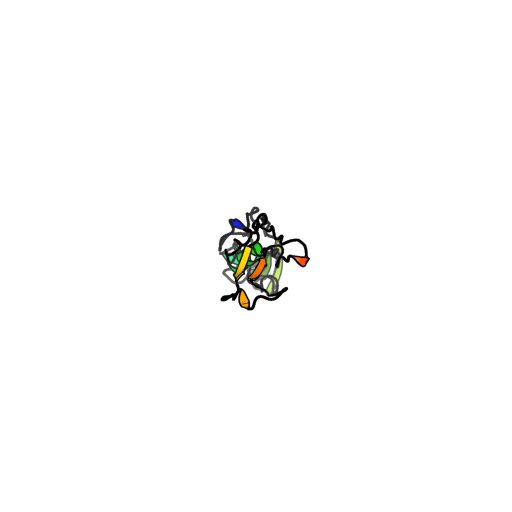M 656 O O . ASP A 1 92 ? 7.194 7.855 -4.774 1.00 95.38 92 ASP A O 1
ATOM 660 N N . THR A 1 93 ? 6.570 9.905 -4.115 1.00 92.00 93 THR A N 1
ATOM 661 C CA . THR A 1 93 ? 5.704 9.427 -3.029 1.00 92.00 93 THR A CA 1
ATOM 662 C C . THR A 1 93 ? 4.237 9.603 -3.412 1.00 92.00 93 THR A C 1
ATOM 664 O O . THR A 1 93 ? 3.814 10.737 -3.648 1.00 92.00 93 THR A O 1
ATOM 667 N N . PRO A 1 94 ? 3.434 8.524 -3.447 1.00 91.38 94 PRO A N 1
ATOM 668 C CA . PRO A 1 94 ? 1.989 8.640 -3.608 1.00 91.38 94 PRO A CA 1
ATOM 669 C C . PRO A 1 94 ? 1.362 9.496 -2.500 1.00 91.38 94 PRO A C 1
ATOM 671 O O . PRO A 1 94 ? 1.707 9.350 -1.331 1.00 91.38 94 PRO A O 1
ATOM 674 N N . SER A 1 95 ? 0.417 10.366 -2.859 1.00 89.56 95 SER A N 1
ATOM 675 C CA . SER A 1 95 ? -0.387 11.127 -1.893 1.00 89.56 95 SER A CA 1
ATOM 676 C C . SER A 1 95 ? -1.773 10.508 -1.776 1.00 89.56 95 SER A C 1
ATOM 678 O O . SER A 1 95 ? -2.389 10.185 -2.792 1.00 89.56 95 SER A O 1
ATOM 680 N N . TYR A 1 96 ? -2.295 10.403 -0.559 1.00 92.31 96 TYR A N 1
ATOM 681 C CA . TYR A 1 96 ? -3.671 9.989 -0.310 1.00 92.31 96 TYR A CA 1
ATOM 682 C C . TYR A 1 96 ? -4.260 10.738 0.884 1.00 92.31 96 TYR A C 1
ATOM 684 O O . TYR A 1 96 ? -3.541 11.183 1.779 1.00 92.31 96 TYR A O 1
ATOM 692 N N . VAL A 1 97 ? -5.584 10.879 0.886 1.00 90.69 97 VAL A N 1
ATOM 693 C CA . VAL A 1 97 ? -6.326 11.421 2.022 1.00 90.69 97 VAL A CA 1
ATOM 694 C C . VAL A 1 97 ? -6.647 10.274 2.964 1.00 90.69 97 VAL A C 1
ATOM 696 O O . VAL A 1 97 ? -7.580 9.509 2.698 1.00 90.69 97 VAL A O 1
ATOM 699 N N . ALA A 1 98 ? -5.908 10.209 4.068 1.00 88.75 98 ALA A N 1
ATOM 700 C CA . ALA A 1 98 ? -6.263 9.347 5.183 1.00 88.75 98 ALA A CA 1
ATOM 701 C C . ALA A 1 98 ? -7.633 9.752 5.748 1.00 88.75 98 ALA A C 1
ATOM 703 O O . ALA A 1 98 ? -7.927 10.946 5.915 1.00 88.75 98 ALA A O 1
ATOM 704 N N . GLN A 1 99 ? -8.483 8.772 6.009 1.00 88.94 99 GLN A N 1
ATOM 705 C CA . GLN A 1 99 ? -9.693 8.918 6.799 1.00 88.94 99 GLN A CA 1
ATOM 706 C C . GLN A 1 99 ? -9.407 8.380 8.202 1.00 88.94 99 GLN A C 1
ATOM 708 O O . GLN A 1 99 ? -8.417 7.714 8.460 1.00 88.94 99 GLN A O 1
ATOM 713 N N . ASN A 1 100 ? -10.231 8.802 9.151 1.00 88.75 100 ASN A N 1
ATOM 714 C CA . ASN A 1 100 ? -10.240 8.186 10.467 1.00 88.75 100 ASN A CA 1
ATOM 715 C C . ASN A 1 100 ? -11.492 7.336 10.498 1.00 88.75 100 ASN A C 1
ATOM 717 O O . ASN A 1 100 ? -12.601 7.893 10.447 1.00 88.75 100 ASN A O 1
ATOM 721 N N . ASP A 1 101 ? -11.320 6.030 10.581 1.00 88.38 101 ASP A N 1
ATOM 722 C CA . ASP A 1 101 ? -12.442 5.123 10.677 1.00 88.38 101 ASP A CA 1
ATOM 723 C C . ASP A 1 101 ? -12.999 5.118 12.106 1.00 88.38 101 ASP A C 1
ATOM 725 O O . ASP A 1 101 ? -12.582 5.866 12.994 1.00 88.38 101 ASP A O 1
ATOM 729 N N . GLY A 1 102 ? -14.125 4.433 12.289 1.00 90.06 102 GLY A N 1
ATOM 730 C CA . GLY A 1 102 ? -14.767 4.349 13.594 1.00 90.06 102 GLY A CA 1
ATOM 731 C C . GLY A 1 102 ? -14.239 3.143 14.364 1.00 90.06 102 GLY A C 1
ATOM 732 O O . GLY A 1 102 ? -14.148 2.067 13.776 1.00 90.06 102 GLY A O 1
ATOM 733 N N . PRO A 1 103 ? -14.059 3.241 15.692 1.00 94.44 103 PRO A N 1
ATOM 734 C CA . PRO A 1 103 ? -13.571 2.114 16.463 1.00 94.44 103 PRO A CA 1
ATOM 735 C C . PRO A 1 103 ? -14.572 0.958 16.464 1.00 94.44 103 PRO A C 1
ATOM 737 O O . PRO A 1 103 ? -15.796 1.140 16.512 1.00 94.44 103 PRO A O 1
ATOM 740 N N . THR A 1 104 ? -14.041 -0.255 16.537 1.00 94.31 104 THR A N 1
ATOM 741 C CA . THR A 1 104 ? -14.790 -1.489 16.751 1.00 94.31 104 THR A CA 1
ATOM 742 C C . THR A 1 104 ? -14.764 -1.890 18.227 1.00 94.31 104 THR A C 1
ATOM 744 O O . THR A 1 104 ? -13.799 -1.657 18.957 1.00 94.31 104 THR A O 1
ATOM 747 N N . ILE A 1 105 ? -15.860 -2.485 18.709 1.00 95.56 105 ILE A N 1
ATOM 748 C CA . ILE A 1 105 ? -15.954 -3.024 20.070 1.00 95.56 105 ILE A CA 1
ATOM 749 C C . ILE A 1 105 ? -16.708 -4.350 20.065 1.00 95.56 105 ILE A C 1
ATOM 751 O O . ILE A 1 105 ? -17.799 -4.456 19.508 1.00 95.56 105 ILE A O 1
ATOM 755 N N . ASP A 1 106 ? -16.138 -5.342 20.738 1.00 96.12 106 ASP A N 1
ATOM 756 C CA . ASP A 1 106 ? -16.761 -6.637 20.986 1.00 96.12 106 ASP A CA 1
ATOM 757 C C . ASP A 1 106 ? -16.875 -6.873 22.493 1.00 96.12 106 ASP A C 1
ATOM 759 O O . ASP A 1 106 ? -15.949 -6.580 23.253 1.00 96.12 106 ASP A O 1
ATOM 763 N N . VAL A 1 107 ? -18.030 -7.368 22.938 1.00 95.00 107 VAL A N 1
ATOM 764 C CA . VAL A 1 107 ? -18.312 -7.650 24.350 1.00 95.00 107 VAL A CA 1
ATOM 765 C C . VAL A 1 107 ? -18.719 -9.106 24.478 1.00 95.00 107 VAL A C 1
ATOM 767 O O . VAL A 1 107 ? -19.751 -9.526 23.955 1.00 95.00 107 VAL A O 1
ATOM 770 N N . THR A 1 108 ? -17.947 -9.860 25.250 1.00 95.50 108 THR A N 1
ATOM 771 C CA . THR A 1 108 ? -18.195 -11.274 25.514 1.00 95.50 108 THR A CA 1
ATOM 772 C C . THR A 1 108 ? -18.646 -11.446 26.960 1.00 95.50 108 THR A C 1
ATOM 774 O O . THR A 1 108 ? -17.896 -11.169 27.893 1.00 95.50 108 THR A O 1
ATOM 777 N N . ALA A 1 109 ? -19.883 -11.899 27.162 1.00 94.44 109 ALA A N 1
ATOM 778 C CA . ALA A 1 109 ? -20.386 -12.254 28.487 1.00 94.44 109 ALA A CA 1
ATOM 779 C C . ALA A 1 109 ? -19.834 -13.611 28.951 1.00 94.44 109 ALA A C 1
ATOM 781 O O . ALA A 1 109 ? -19.580 -14.498 28.134 1.00 94.44 109 ALA A O 1
ATOM 782 N N . GLU A 1 110 ? -19.712 -13.797 30.266 1.00 92.44 110 GLU A N 1
ATOM 783 C CA . GLU A 1 110 ? -19.491 -15.126 30.837 1.00 92.44 110 GLU A CA 1
ATOM 784 C C . GLU A 1 110 ? -20.678 -16.046 30.486 1.00 92.44 110 GLU A C 1
ATOM 786 O O . GLU A 1 110 ? -21.833 -15.610 30.542 1.00 92.44 110 GLU A O 1
ATOM 791 N N . PRO A 1 111 ? -20.423 -17.314 30.119 1.00 85.00 111 PRO A N 1
ATOM 792 C CA . PRO A 1 111 ? -21.446 -18.199 29.564 1.00 85.00 111 PRO A CA 1
ATOM 793 C C . PRO A 1 111 ? -22.547 -18.551 30.568 1.00 85.00 111 PRO A C 1
ATOM 795 O O . PRO A 1 111 ? -23.695 -18.756 30.177 1.00 85.00 111 PRO A O 1
ATOM 798 N N . GLU A 1 112 ? -22.211 -18.615 31.857 1.00 86.81 112 GLU A N 1
ATOM 799 C CA . GLU A 1 112 ? -23.155 -18.879 32.937 1.00 86.81 112 GLU A CA 1
ATOM 800 C C . GLU A 1 112 ? -22.844 -17.991 34.143 1.00 86.81 112 GLU A C 1
ATOM 802 O O . GLU A 1 112 ? -21.690 -17.780 34.514 1.00 86.81 112 GLU A O 1
ATOM 807 N N . PHE A 1 113 ? -23.900 -17.500 34.787 1.00 87.31 113 PHE A N 1
ATOM 808 C CA . PHE A 1 113 ? -23.821 -16.735 36.023 1.00 87.31 113 PHE A CA 1
ATOM 809 C C . PHE A 1 113 ? -24.894 -17.243 36.990 1.00 87.31 113 PHE A C 1
ATOM 811 O O . PHE A 1 113 ? -26.085 -17.189 36.681 1.00 87.31 113 PHE A O 1
ATOM 818 N N . ASN A 1 114 ? -24.479 -17.739 38.160 1.00 88.06 114 ASN A N 1
ATOM 819 C CA . ASN A 1 114 ? -25.391 -18.120 39.238 1.00 88.06 114 ASN A CA 1
ATOM 820 C C . ASN A 1 114 ? -25.466 -16.999 40.279 1.00 88.06 114 ASN A C 1
ATOM 822 O O 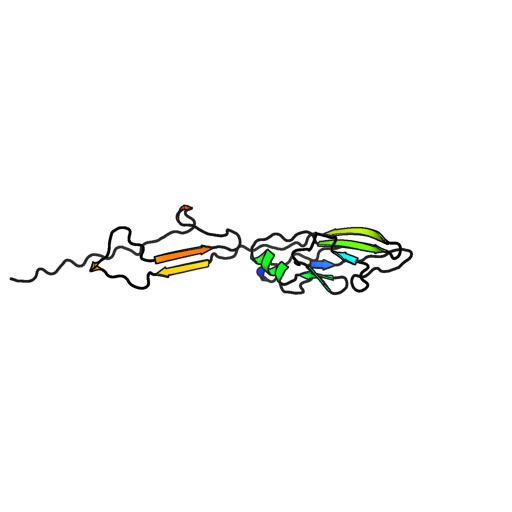. ASN A 1 114 ? -24.480 -16.692 40.947 1.00 88.06 114 ASN A O 1
ATOM 826 N N . GLU A 1 115 ? -26.658 -16.433 40.468 1.00 89.56 115 GLU A N 1
ATOM 827 C CA . GLU A 1 115 ? -26.891 -15.355 41.436 1.00 89.56 115 GLU A CA 1
ATOM 828 C C . GLU A 1 115 ? -26.574 -15.756 42.884 1.00 89.56 115 GLU A C 1
ATOM 830 O O . GLU A 1 115 ? -26.197 -14.906 43.688 1.00 89.56 115 GLU A O 1
ATOM 835 N N . ASN A 1 116 ? -26.691 -17.047 43.214 1.00 93.25 116 ASN A N 1
ATOM 836 C CA . ASN A 1 116 ? -26.458 -17.539 44.572 1.00 93.25 116 ASN A CA 1
ATOM 837 C C . ASN A 1 116 ? -24.968 -17.693 44.905 1.00 93.25 116 ASN A C 1
ATOM 839 O O . ASN A 1 116 ? -24.618 -17.736 46.082 1.00 93.25 116 ASN A O 1
ATOM 843 N N . ASP A 1 117 ? -24.109 -17.745 43.884 1.00 90.00 117 ASP A N 1
ATOM 844 C CA . ASP A 1 117 ? -22.655 -17.873 44.024 1.00 90.00 117 ASP A CA 1
ATOM 845 C C . ASP A 1 117 ? -21.929 -16.550 43.714 1.00 90.00 117 ASP A C 1
ATOM 847 O O . ASP A 1 117 ? -20.700 -16.485 43.740 1.00 90.00 117 ASP A O 1
ATOM 851 N N . ALA A 1 118 ? -22.679 -15.484 43.415 1.00 90.88 118 ALA A N 1
ATOM 852 C CA . ALA A 1 118 ? -22.126 -14.199 43.024 1.00 90.88 118 ALA A CA 1
ATOM 853 C C . ALA A 1 118 ? -21.285 -13.578 44.149 1.00 90.88 118 ALA A C 1
ATOM 855 O O . ALA A 1 118 ? -21.742 -13.390 45.279 1.00 90.88 118 ALA A O 1
ATOM 856 N N . VAL A 1 119 ? -20.057 -13.187 43.811 1.00 91.31 119 VAL A N 1
ATOM 857 C CA . VAL A 1 119 ? -19.140 -12.494 44.721 1.00 91.31 119 VAL A CA 1
ATOM 858 C C . VAL A 1 119 ? -18.784 -11.107 44.196 1.00 91.31 119 VAL A C 1
ATOM 860 O O . VAL A 1 119 ? -18.771 -10.847 42.993 1.00 91.31 119 VAL A O 1
ATOM 863 N N . VAL A 1 120 ? -18.483 -10.182 45.109 1.00 91.38 120 VAL A N 1
ATOM 864 C CA . VAL A 1 120 ? -18.006 -8.844 44.736 1.00 91.38 120 VAL A CA 1
ATOM 865 C C . VAL A 1 120 ? -16.702 -8.972 43.949 1.00 91.38 120 VAL A C 1
ATOM 867 O O . VAL A 1 120 ? -15.780 -9.659 44.384 1.00 91.38 120 VAL A O 1
ATOM 870 N N . GLY A 1 121 ? -16.626 -8.284 42.809 1.00 88.44 121 GLY A N 1
ATOM 871 C CA . GLY A 1 121 ? -15.476 -8.356 41.905 1.00 88.44 121 GLY A CA 1
ATOM 872 C C . GLY A 1 121 ? -15.511 -9.539 40.934 1.00 88.44 121 GLY A C 1
ATOM 873 O O . GLY A 1 121 ? -14.546 -9.723 40.200 1.00 88.44 121 GLY A O 1
ATOM 874 N N . GLN A 1 122 ? -16.597 -10.320 40.902 1.00 90.75 122 GLN A N 1
ATOM 875 C CA . GLN A 1 122 ? -16.818 -11.332 39.870 1.00 90.75 122 GLN A CA 1
ATOM 876 C C . GLN A 1 122 ? -16.860 -10.670 38.486 1.00 90.75 122 GLN A C 1
ATOM 878 O O . GLN A 1 122 ? -17.689 -9.792 38.234 1.00 90.75 122 GLN A O 1
ATOM 883 N N . THR A 1 123 ? -15.988 -11.110 37.580 1.00 90.69 123 THR A N 1
ATOM 884 C CA . THR A 1 123 ? -16.086 -10.769 36.158 1.00 90.69 123 THR A CA 1
ATOM 885 C C . THR A 1 123 ? -17.314 -11.456 35.575 1.00 90.69 123 THR A C 1
ATOM 887 O O . THR A 1 123 ? -17.495 -12.655 35.775 1.00 90.69 123 THR A O 1
ATOM 890 N N . VAL A 1 124 ? -18.156 -10.687 34.884 1.00 91.00 124 VAL A N 1
ATOM 891 C CA . VAL A 1 124 ? -19.380 -11.174 34.217 1.00 91.00 124 VAL A CA 1
ATOM 892 C C . VAL A 1 124 ? -19.340 -10.988 32.702 1.00 91.00 124 VAL A C 1
ATOM 894 O O . VAL A 1 124 ? -20.167 -11.542 31.987 1.00 91.00 124 VAL A O 1
ATOM 897 N N . ALA A 1 125 ? -18.397 -10.184 32.219 1.00 92.31 125 ALA A N 1
ATOM 898 C CA . ALA A 1 125 ? -18.125 -9.967 30.813 1.00 92.31 125 ALA A CA 1
ATOM 899 C C . ALA A 1 125 ? -16.714 -9.399 30.651 1.00 92.31 125 ALA A C 1
ATOM 901 O O . ALA A 1 125 ? -16.182 -8.746 31.556 1.00 92.31 125 ALA A O 1
ATOM 902 N N . THR A 1 126 ? -16.149 -9.603 29.475 1.00 93.06 126 THR A N 1
ATOM 903 C CA . THR A 1 126 ? -14.950 -8.935 28.981 1.00 93.06 126 THR A CA 1
ATOM 904 C C . THR A 1 126 ? -15.295 -8.169 27.709 1.00 93.06 126 THR A C 1
ATOM 906 O O . THR A 1 126 ? -16.360 -8.357 27.119 1.00 93.06 126 THR A O 1
ATOM 909 N N . PHE A 1 127 ? -14.413 -7.264 27.301 1.00 95.00 127 PHE A N 1
ATOM 910 C CA . PHE A 1 127 ? -14.539 -6.576 26.025 1.00 95.00 127 PHE A CA 1
ATOM 911 C C . PHE A 1 127 ? -13.169 -6.401 25.381 1.00 95.00 127 PHE A C 1
ATOM 913 O O . PHE A 1 127 ? -12.149 -6.349 26.076 1.00 95.00 127 PHE A O 1
ATOM 920 N N . THR A 1 128 ? -13.173 -6.256 24.065 1.00 96.00 128 THR A N 1
ATOM 921 C CA . THR A 1 128 ? -12.050 -5.753 23.275 1.00 96.00 128 THR A CA 1
ATOM 922 C C . THR A 1 128 ? -12.541 -4.568 22.467 1.00 96.00 128 THR A C 1
ATOM 924 O O . THR A 1 128 ? -13.630 -4.625 21.905 1.00 96.00 128 THR A O 1
ATOM 927 N N . ALA A 1 129 ? -11.761 -3.494 22.429 1.00 95.94 129 ALA A N 1
ATOM 928 C CA . ALA A 1 129 ? -12.034 -2.345 21.582 1.00 95.94 129 ALA A CA 1
ATOM 929 C C . ALA A 1 129 ? -10.752 -1.966 20.850 1.00 95.94 129 ALA A C 1
ATOM 931 O O . ALA A 1 129 ? -9.672 -1.989 21.451 1.00 95.94 129 ALA A O 1
ATOM 932 N N . SER A 1 130 ? -10.876 -1.641 19.575 1.00 94.50 130 SER A N 1
ATOM 933 C CA . SER A 1 130 ? -9.755 -1.242 18.740 1.00 94.50 130 SER A CA 1
ATOM 934 C C . SER A 1 130 ? -10.210 -0.299 17.649 1.00 94.50 130 SER A C 1
ATOM 936 O O . SER A 1 130 ? -11.382 -0.277 17.289 1.00 94.50 130 SER A O 1
ATOM 938 N N . ASP A 1 131 ? -9.259 0.450 17.144 1.00 93.62 131 ASP A N 1
ATOM 939 C CA . ASP A 1 131 ? -9.378 1.331 16.001 1.00 93.62 131 ASP A CA 1
ATOM 940 C C . ASP A 1 131 ? -8.140 1.084 15.141 1.00 93.62 131 ASP A C 1
ATOM 942 O O . ASP A 1 131 ? -7.061 0.829 15.685 1.00 93.62 131 ASP A O 1
ATOM 946 N N . GLU A 1 132 ? -8.302 1.039 13.831 1.00 88.50 132 GLU A N 1
ATOM 947 C CA . GLU A 1 132 ? -7.236 0.719 12.891 1.00 88.50 132 GLU A CA 1
ATOM 948 C C . GLU A 1 132 ? -6.083 1.738 12.991 1.00 88.50 132 GLU A C 1
ATOM 950 O O . GLU A 1 132 ? -4.916 1.334 12.987 1.00 88.50 132 GLU A O 1
ATOM 955 N N . GLU A 1 133 ? -6.392 3.016 13.244 1.00 89.38 133 GLU A N 1
ATOM 956 C CA . GLU A 1 133 ? -5.414 4.101 13.377 1.00 89.38 133 GLU A CA 1
ATOM 957 C C . GLU A 1 133 ? -4.834 4.223 14.801 1.00 89.38 133 GLU A C 1
ATOM 959 O O . GLU A 1 133 ? -3.640 4.492 14.972 1.00 89.38 133 GLU A O 1
ATOM 964 N N . ASP A 1 134 ? -5.652 4.018 15.842 1.00 88.50 134 ASP A N 1
ATOM 965 C CA . ASP A 1 134 ? -5.245 4.203 17.250 1.00 88.50 134 ASP A CA 1
ATOM 966 C C . ASP A 1 134 ? -4.847 2.898 17.981 1.00 88.50 134 ASP A C 1
ATOM 968 O O . ASP A 1 134 ? -4.329 2.918 19.109 1.00 88.50 134 ASP A O 1
ATOM 972 N N . GLY A 1 135 ? -5.078 1.739 17.368 1.00 90.44 135 GLY A N 1
ATOM 973 C CA . GLY A 1 135 ? -4.828 0.421 17.942 1.00 90.44 135 GLY A CA 1
ATOM 974 C C . GLY A 1 135 ? -5.797 0.050 19.073 1.00 90.44 135 GLY A C 1
ATOM 975 O O . GLY A 1 135 ? -6.996 0.307 19.020 1.00 90.44 135 GLY A O 1
ATOM 976 N N . VAL A 1 136 ? -5.301 -0.633 20.115 1.00 94.06 136 VAL A N 1
ATOM 977 C CA . VAL A 1 136 ? -6.150 -1.138 21.214 1.00 94.06 136 VAL A CA 1
ATOM 978 C C . VAL A 1 136 ? -6.611 -0.002 22.127 1.00 94.06 136 VAL A C 1
ATOM 980 O O . VAL A 1 136 ? -5.803 0.664 22.776 1.00 94.06 136 VAL A O 1
ATOM 983 N N . LEU A 1 137 ? -7.927 0.122 22.289 1.00 94.25 137 LEU A N 1
ATOM 984 C CA . LEU A 1 137 ? -8.559 1.116 23.148 1.00 94.25 137 LEU A CA 1
ATOM 985 C C . LEU A 1 137 ? -8.864 0.527 24.528 1.00 94.25 137 LEU A C 1
ATOM 987 O O . LEU A 1 137 ? -9.404 -0.574 24.661 1.00 94.25 137 LEU A O 1
ATOM 991 N N . THR A 1 138 ? -8.555 1.274 25.592 1.00 92.25 138 THR A N 1
ATOM 992 C CA . THR A 1 138 ? -8.731 0.778 26.968 1.00 92.25 138 THR A CA 1
ATOM 993 C C . THR A 1 138 ? -9.587 1.691 27.839 1.00 92.25 138 THR A C 1
ATOM 995 O O . THR A 1 138 ? -9.551 2.920 27.746 1.00 92.25 138 THR A O 1
ATOM 998 N N . ALA A 1 139 ? -10.321 1.086 28.777 1.00 88.12 139 ALA A N 1
ATOM 999 C CA . ALA A 1 139 ? -11.041 1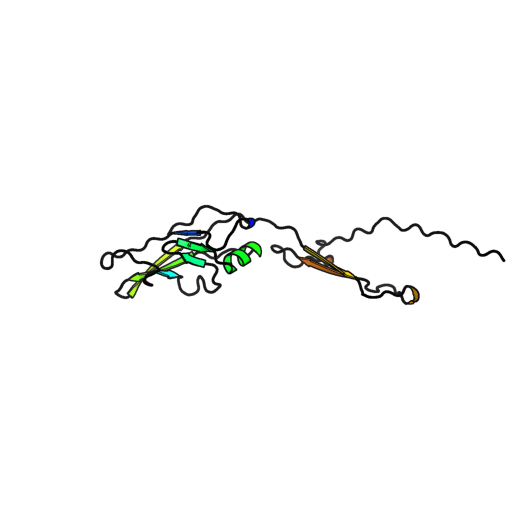.841 29.803 1.00 88.12 139 ALA A CA 1
ATOM 1000 C C . ALA A 1 139 ? -10.087 2.561 30.773 1.00 88.12 139 ALA A C 1
ATOM 1002 O O . ALA A 1 139 ? -10.393 3.652 31.247 1.00 88.12 139 ALA A O 1
ATOM 1003 N N . GLY A 1 140 ? -8.908 1.982 31.046 1.00 87.06 140 GLY A N 1
ATOM 1004 C CA . GLY A 1 140 ? -7.896 2.585 31.922 1.00 87.06 140 GLY A CA 1
ATOM 1005 C C . GLY A 1 140 ? -7.333 3.903 31.383 1.00 87.06 140 GLY A C 1
ATOM 1006 O O . GLY A 1 140 ? -7.025 4.796 32.169 1.00 87.06 140 GLY A O 1
ATOM 1007 N N . ALA A 1 141 ? -7.261 4.044 30.056 1.00 85.44 141 ALA A N 1
ATOM 1008 C CA . ALA A 1 141 ? -6.892 5.284 29.376 1.00 85.44 141 ALA A CA 1
ATOM 1009 C C . ALA A 1 141 ? -8.081 6.242 29.154 1.00 85.44 141 ALA A C 1
ATOM 1011 O O . ALA A 1 141 ? -7.900 7.324 28.604 1.00 85.44 141 ALA A O 1
ATOM 1012 N N . GLY A 1 142 ? -9.299 5.868 29.567 1.00 87.50 142 GLY A N 1
ATOM 1013 C CA . GLY A 1 142 ? -10.511 6.666 29.362 1.00 87.50 142 GLY A CA 1
ATOM 1014 C C . GLY A 1 142 ? -11.043 6.676 27.924 1.00 87.50 142 GLY A C 1
ATOM 1015 O O . GLY A 1 142 ? -11.985 7.412 27.648 1.00 87.50 142 GLY A O 1
ATOM 1016 N N . GLN A 1 143 ? -10.476 5.862 27.027 1.00 90.88 143 GLN A N 1
ATOM 1017 C CA . GLN A 1 143 ? -10.916 5.732 25.630 1.00 90.88 143 GLN A CA 1
ATOM 1018 C C . GLN A 1 143 ? -12.225 4.940 25.528 1.00 90.88 143 GLN A C 1
ATOM 1020 O O . GLN A 1 143 ? -13.075 5.225 24.692 1.00 90.88 143 GLN A O 1
ATOM 1025 N N . VAL A 1 144 ? -12.418 3.977 26.434 1.00 89.50 144 VAL A N 1
ATOM 1026 C CA . VAL A 1 144 ? -13.673 3.233 26.574 1.00 89.50 144 VAL A CA 1
ATOM 1027 C C . VAL A 1 144 ? -14.387 3.703 27.833 1.00 89.50 144 VAL A C 1
ATOM 1029 O O . VAL A 1 144 ? -13.832 3.654 28.932 1.00 89.50 144 VAL A O 1
ATOM 1032 N N . THR A 1 145 ? -15.637 4.140 27.692 1.00 84.88 145 THR A N 1
ATOM 1033 C CA . THR A 1 145 ? -16.453 4.593 28.824 1.00 84.88 145 THR A CA 1
ATOM 1034 C C . THR A 1 145 ? -17.638 3.667 29.043 1.00 84.88 145 THR A C 1
ATOM 1036 O O . THR A 1 145 ? -18.352 3.293 28.115 1.00 84.88 145 THR A O 1
ATOM 1039 N N . PHE A 1 146 ? -17.862 3.292 30.301 1.00 82.12 146 PHE A N 1
ATOM 1040 C CA . PHE A 1 146 ? -19.042 2.535 30.691 1.00 82.12 146 PHE A CA 1
ATOM 1041 C C . PHE A 1 146 ? -20.101 3.501 31.214 1.00 82.12 146 PHE A C 1
ATOM 1043 O O . PHE A 1 146 ? -19.879 4.191 32.210 1.00 82.12 146 PHE A O 1
ATOM 1050 N N . THR A 1 147 ? -21.262 3.535 30.563 1.00 79.88 147 THR A N 1
ATOM 1051 C CA . THR A 1 147 ? -22.419 4.284 31.062 1.00 79.88 147 THR A CA 1
ATOM 1052 C C . THR A 1 147 ? -23.409 3.294 31.672 1.00 79.88 147 THR A C 1
ATOM 1054 O O . THR A 1 147 ? -24.098 2.598 30.926 1.00 79.88 147 THR A O 1
ATOM 1057 N N . PRO A 1 148 ? -23.504 3.186 33.010 1.00 74.12 148 PRO A N 1
ATOM 1058 C CA . PRO A 1 148 ? -24.512 2.335 33.622 1.00 74.12 148 PRO A CA 1
ATOM 1059 C C . PRO A 1 148 ? -25.910 2.880 33.301 1.00 74.12 148 PRO A C 1
ATOM 1061 O O . PRO A 1 148 ? -26.181 4.069 33.480 1.00 74.12 148 PRO A O 1
ATOM 1064 N N . ALA A 1 149 ? -26.815 2.010 32.846 1.00 60.50 149 ALA A N 1
ATOM 1065 C CA . ALA A 1 149 ? -28.228 2.357 32.737 1.00 60.50 149 ALA A CA 1
ATOM 1066 C C . ALA A 1 149 ? -28.777 2.730 34.128 1.00 60.50 149 ALA A C 1
ATOM 1068 O O . ALA A 1 149 ? -28.380 2.141 35.137 1.00 60.50 149 ALA A O 1
ATOM 1069 N N . ALA A 1 150 ? -29.663 3.731 34.182 1.00 47.78 150 ALA A N 1
ATOM 1070 C CA . ALA A 1 150 ? -30.197 4.277 35.427 1.00 47.78 150 ALA A CA 1
ATOM 1071 C C . ALA A 1 150 ? -30.704 3.180 36.384 1.00 47.78 150 ALA A C 1
ATOM 1073 O O . ALA A 1 150 ? -31.302 2.187 35.977 1.00 47.78 150 ALA A O 1
ATOM 1074 N N . THR A 1 151 ? -30.436 3.396 37.670 1.00 47.34 151 THR A N 1
ATOM 1075 C CA . THR A 1 151 ? -30.575 2.464 38.792 1.00 47.34 151 THR A CA 1
ATOM 1076 C C . THR A 1 151 ? -31.867 1.638 38.755 1.00 47.34 151 THR A C 1
ATOM 1078 O O . THR A 1 151 ? -32.969 2.189 38.796 1.00 47.34 151 THR A O 1
ATOM 1081 N N . VAL A 1 152 ? -31.739 0.305 38.777 1.00 46.62 152 VAL A N 1
ATOM 1082 C CA . VAL A 1 152 ? -32.854 -0.598 39.097 1.00 46.62 152 VAL A CA 1
ATOM 1083 C C . VAL A 1 152 ? -33.347 -0.240 40.499 1.00 46.62 152 VAL A C 1
ATOM 1085 O O . VAL A 1 152 ? -32.648 -0.441 41.492 1.00 46.62 152 VAL A O 1
ATOM 1088 N N . THR A 1 153 ? -34.540 0.347 40.590 1.00 41.56 153 THR A N 1
ATOM 1089 C CA . THR A 1 153 ? -35.169 0.639 41.882 1.00 41.56 153 THR A CA 1
ATOM 1090 C C . THR A 1 153 ? -35.570 -0.687 42.513 1.00 41.56 153 THR A C 1
ATOM 1092 O O . THR A 1 153 ? -36.419 -1.395 41.972 1.00 41.56 153 THR A O 1
ATOM 1095 N N . ALA A 1 154 ? -34.945 -1.039 43.637 1.00 44.81 154 ALA A N 1
ATOM 1096 C CA . ALA A 1 154 ? -35.279 -2.241 44.386 1.00 44.81 154 ALA A CA 1
ATOM 1097 C C . ALA A 1 154 ? -36.781 -2.260 44.719 1.00 44.81 154 ALA A C 1
ATOM 1099 O O . ALA A 1 154 ? -37.292 -1.371 45.403 1.00 44.81 154 ALA A O 1
ATOM 1100 N N . ILE A 1 155 ? -37.485 -3.288 44.244 1.00 44.72 155 ILE A N 1
ATOM 1101 C CA . ILE A 1 155 ? -38.810 -3.645 44.748 1.00 44.72 155 ILE A CA 1
ATOM 1102 C C . ILE A 1 155 ? -38.647 -4.104 46.199 1.00 44.72 155 ILE A C 1
ATOM 1104 O O . ILE A 1 155 ? -37.907 -5.040 46.496 1.00 44.72 155 ILE A O 1
ATOM 1108 N N . THR A 1 156 ? -39.299 -3.407 47.125 1.00 42.81 156 THR A N 1
ATOM 1109 C CA . THR A 1 156 ? -39.313 -3.761 48.546 1.00 42.81 156 THR A CA 1
ATOM 1110 C C . THR A 1 156 ? -39.835 -5.192 48.731 1.00 42.81 156 THR A C 1
ATOM 1112 O O . THR A 1 156 ? -40.868 -5.535 48.149 1.00 42.81 156 THR A O 1
ATOM 1115 N N . PRO A 1 157 ? -39.176 -6.043 49.543 1.00 46.31 157 PRO A N 1
ATOM 1116 C CA . PRO A 1 157 ? -39.673 -7.386 49.808 1.00 46.31 157 PRO A CA 1
ATOM 1117 C C . PRO A 1 157 ? -41.043 -7.305 50.490 1.00 46.31 157 PRO A C 1
ATOM 1119 O O . PRO A 1 157 ? -41.210 -6.648 51.521 1.00 46.31 157 PRO A O 1
ATOM 1122 N N . SER A 1 158 ? -42.035 -7.971 49.894 1.00 54.16 158 SER A N 1
ATOM 1123 C CA . SER A 1 158 ? -43.351 -8.151 50.502 1.00 54.16 158 SER A CA 1
ATOM 1124 C C . SER A 1 158 ? -43.176 -8.931 51.802 1.00 54.16 158 SER A C 1
ATOM 1126 O O . SER A 1 158 ? -42.649 -10.044 51.808 1.00 54.16 158 SER A O 1
ATOM 1128 N N . THR A 1 159 ? -43.577 -8.333 52.920 1.00 53.50 159 THR A N 1
ATOM 1129 C CA . THR A 1 159 ? -43.569 -8.997 54.221 1.00 53.50 159 THR A CA 1
ATOM 1130 C C . THR A 1 159 ? -44.549 -10.165 54.150 1.00 53.50 159 THR A C 1
ATOM 1132 O O . THR A 1 159 ? -45.759 -9.955 54.053 1.00 53.50 159 THR A O 1
ATOM 1135 N N . ALA A 1 160 ? -44.042 -11.399 54.165 1.00 52.69 160 ALA A N 1
ATOM 1136 C CA . ALA A 1 160 ? -44.893 -12.572 54.290 1.00 52.69 160 ALA A CA 1
ATOM 1137 C C . ALA A 1 160 ? -45.704 -12.448 55.591 1.00 52.69 160 ALA A C 1
ATOM 1139 O O . ALA A 1 160 ? -45.144 -12.288 56.677 1.00 52.69 160 ALA A O 1
ATOM 1140 N N . ARG A 1 161 ? -47.035 -12.449 55.455 1.00 51.66 161 ARG A N 1
ATOM 1141 C CA . ARG A 1 161 ? -47.981 -12.505 56.576 1.00 51.66 161 ARG A CA 1
ATOM 1142 C C . ARG A 1 161 ? -47.749 -13.795 57.370 1.00 51.66 161 ARG A C 1
ATOM 1144 O O . ARG A 1 161 ? -47.538 -14.844 56.767 1.00 51.66 161 ARG A O 1
ATOM 1151 N N . THR A 1 162 ? -47.801 -13.649 58.693 1.00 65.00 162 THR A N 1
ATOM 1152 C CA . THR A 1 162 ? -47.658 -14.672 59.739 1.00 65.00 162 THR A CA 1
ATOM 1153 C C . THR A 1 162 ? -48.574 -15.875 59.585 1.00 65.00 162 THR A C 1
ATOM 1155 O O . THR A 1 162 ? -49.719 -15.700 59.103 1.00 65.00 162 THR A O 1
#

Organism: NCBI:txid115553

Secondary structure (DSSP, 8-state):
-EEPPPEEGGG--TT-EEEE--EEETTTEEE-TTTTSEEEPTTSSTT--EEEETTEEEE-HHHHHHHTTTPPPPPEEEEEE-TTS-EEEEEE---EE---PPPEEEEEE-S---TTS--TT---EEEEEEETTTEE--TTTTSS---PPS---PPPPP----

Foldseek 3Di:
DAADDAAALVPADWFAFGDFDWDQDPVAGTFWVVVVQKDFDPPQCPQPQWDDDIRTITGHPSVSVCLQLVHARTWRKMWGADPVGDIDIDIDGGHYDRDFDDKDKDKAADPDDDPVPDDPPDGGIDMWIAGSNGGTDDVVVVRDDDDDDPDDDDDPDDPPDD